Protein AF-A0AA36FCP0-F1 (afdb_monomer_lite)

Foldseek 3Di:
DDDDDDPPPDDPDPVNVVVVVCVVPDDPVRVVVVVVVVVVVVVVCVVPDDPVRVVVVVVVVVVVVVVVVVPDDPVRVVVVVVVVVVVVVVVQVPDDPVRVVVVVVVVVVVVVVVVVVVVVPPDPDDD

Sequence (127 aa):
MLPKKRPRIGRKTTPAEASKRRRANESSHETARRHSQNAACTTTARAMESEELLSSRQIGNASLTASVHANLSQSQHIIRRTRDATATAAARAADNEKQRAIRHTRNAAAARGEKKIRCCGIHIFSK

Secondary structure (DSSP, 8-state):
-PPPPPP-TTS--HHHHHHHHHHHT--HHHHHHHHHHHHHHHHHHHHT--HHHHHHHHHHHHHHHHHHHHT--HHHHHHHHHHHHHHHHHHHHH--HHHHHHHHHHHHHHHHHHHHHHHTSS-S---

Radius of gyration: 26.28 Å; chains: 1; bounding box: 76×38×79 Å

Structure (mmCIF, N/CA/C/O backbone):
data_AF-A0AA36FCP0-F1
#
_entry.id   AF-A0AA36FCP0-F1
#
loop_
_atom_site.group_PDB
_atom_site.id
_atom_site.type_symbol
_atom_site.label_atom_id
_atom_site.label_alt_id
_atom_site.label_comp_id
_atom_site.label_asym_id
_atom_site.label_entity_id
_atom_site.label_seq_id
_atom_site.pdbx_PDB_ins_code
_atom_site.Cartn_x
_atom_site.Cartn_y
_atom_site.Cartn_z
_atom_site.occupancy
_atom_site.B_iso_or_equiv
_atom_site.auth_seq_id
_atom_site.auth_comp_id
_atom_site.auth_asym_id
_atom_site.auth_atom_id
_atom_site.pdbx_PDB_model_num
ATOM 1 N N . MET A 1 1 ? -1.438 5.008 55.584 1.00 50.81 1 MET A N 1
ATOM 2 C CA . MET A 1 1 ? -1.707 5.452 54.198 1.00 50.81 1 MET A CA 1
ATOM 3 C C . MET A 1 1 ? -1.773 4.228 53.296 1.00 50.81 1 MET A C 1
ATOM 5 O O . MET A 1 1 ? -0.788 3.508 53.214 1.00 50.81 1 MET A O 1
ATOM 9 N N . LEU A 1 2 ? -2.927 3.934 52.689 1.00 53.59 2 LEU A N 1
ATOM 10 C CA . LEU A 1 2 ? -3.068 2.781 51.791 1.00 53.59 2 LEU A CA 1
ATOM 11 C C . LEU A 1 2 ? -2.460 3.107 50.412 1.00 53.59 2 LEU A C 1
ATOM 13 O O . LEU A 1 2 ? -2.724 4.191 49.883 1.00 53.59 2 LEU A O 1
ATOM 17 N N . PRO A 1 3 ? -1.663 2.206 49.811 1.00 55.53 3 PRO A N 1
ATOM 18 C CA . PRO A 1 3 ? -1.056 2.448 48.508 1.00 55.53 3 PRO A CA 1
ATOM 19 C C . PRO A 1 3 ? -2.141 2.562 47.428 1.00 55.53 3 PRO A C 1
ATOM 21 O O . PRO A 1 3 ? -2.994 1.683 47.279 1.00 55.53 3 PRO A O 1
ATOM 24 N N . LYS A 1 4 ? -2.113 3.662 46.661 1.00 61.28 4 LYS A N 1
ATOM 25 C CA . LYS A 1 4 ? -3.021 3.891 45.527 1.00 61.28 4 LYS A CA 1
ATOM 26 C C . LYS A 1 4 ? -2.866 2.740 44.524 1.00 61.28 4 LYS A C 1
ATOM 28 O O . LYS A 1 4 ? -1.795 2.551 43.948 1.00 61.28 4 LYS A O 1
ATOM 33 N N . LYS A 1 5 ? -3.939 1.963 44.318 1.00 61.28 5 LYS A N 1
ATOM 34 C CA . LYS A 1 5 ? -3.996 0.895 43.306 1.00 61.28 5 LYS A CA 1
ATOM 35 C C . LYS A 1 5 ? -3.638 1.484 41.939 1.00 61.28 5 LYS A C 1
ATOM 37 O O . LYS A 1 5 ? -4.324 2.382 41.457 1.00 61.28 5 LYS A O 1
ATOM 42 N N . ARG A 1 6 ? -2.572 0.974 41.314 1.00 64.56 6 ARG A N 1
ATOM 43 C CA . ARG A 1 6 ? -2.188 1.351 39.945 1.00 64.56 6 ARG A CA 1
ATOM 44 C C . ARG A 1 6 ? -3.334 1.004 38.977 1.00 64.56 6 ARG A C 1
ATOM 46 O O . ARG A 1 6 ? -3.903 -0.087 39.109 1.00 64.56 6 ARG A O 1
ATOM 53 N N . PRO A 1 7 ? -3.683 1.877 38.013 1.00 59.66 7 PRO A N 1
ATOM 54 C CA . PRO A 1 7 ? -4.693 1.559 37.010 1.00 59.66 7 PRO A CA 1
ATOM 55 C C . PRO A 1 7 ? -4.281 0.295 36.246 1.00 59.66 7 PRO A C 1
ATOM 57 O O . PRO A 1 7 ? -3.154 0.184 35.768 1.00 59.66 7 PRO A O 1
ATOM 60 N N . ARG A 1 8 ? -5.182 -0.687 36.147 1.00 58.41 8 ARG A N 1
ATOM 61 C CA . ARG A 1 8 ? -4.947 -1.916 35.374 1.00 58.41 8 ARG A CA 1
ATOM 62 C C . ARG A 1 8 ? -5.041 -1.595 33.878 1.00 58.41 8 ARG A C 1
ATOM 64 O O . ARG A 1 8 ? -6.135 -1.599 33.325 1.00 58.41 8 ARG A O 1
ATOM 71 N N . ILE A 1 9 ? -3.894 -1.375 33.235 1.00 59.81 9 ILE A N 1
ATOM 72 C CA . ILE A 1 9 ? -3.739 -0.996 31.811 1.00 59.81 9 ILE A CA 1
ATOM 73 C C . ILE A 1 9 ? -4.212 -2.095 30.820 1.00 59.81 9 ILE A C 1
ATOM 75 O O . ILE A 1 9 ? -4.313 -1.851 29.627 1.00 59.81 9 ILE A O 1
ATOM 79 N N . GLY A 1 10 ? -4.595 -3.289 31.291 1.00 57.16 10 GLY A N 1
ATOM 80 C CA . GLY A 1 10 ? -5.003 -4.420 30.437 1.00 57.16 10 GLY A CA 1
ATOM 81 C C . GLY A 1 10 ? -6.449 -4.910 30.580 1.00 57.16 10 GLY A C 1
ATOM 82 O O . GLY A 1 10 ? -6.776 -5.973 30.055 1.00 57.16 10 GLY A O 1
ATOM 83 N N . ARG A 1 11 ? -7.335 -4.223 31.317 1.00 58.25 11 ARG A N 1
ATOM 84 C CA . ARG A 1 11 ? -8.736 -4.676 31.428 1.00 58.25 11 ARG A CA 1
ATOM 85 C C . ARG A 1 11 ? -9.513 -4.271 30.179 1.00 58.25 11 ARG A C 1
ATOM 87 O O . ARG A 1 11 ? -9.535 -3.094 29.846 1.00 58.25 11 ARG A O 1
ATOM 94 N N . LYS A 1 12 ? -10.217 -5.225 29.558 1.00 62.00 12 LYS A N 1
ATOM 95 C CA . LYS A 1 12 ? -11.373 -4.960 28.686 1.00 62.00 12 LYS A CA 1
ATOM 96 C C . LYS A 1 12 ? -12.293 -3.992 29.423 1.00 62.00 12 LYS A C 1
ATOM 98 O O . LYS A 1 12 ? -12.986 -4.381 30.363 1.00 62.00 12 LYS A O 1
ATOM 103 N N . THR A 1 13 ? -12.197 -2.713 29.095 1.00 70.62 13 THR A N 1
ATOM 104 C CA . THR A 1 13 ? -13.016 -1.695 29.735 1.00 70.62 13 THR A CA 1
ATOM 105 C C . THR A 1 13 ? -14.413 -1.799 29.135 1.00 70.62 13 THR A C 1
ATOM 107 O O . THR A 1 13 ? -14.570 -2.114 27.951 1.00 70.62 13 THR A O 1
ATOM 110 N N . THR A 1 14 ? -15.446 -1.565 29.943 1.00 75.38 14 THR A N 1
ATOM 111 C CA . THR A 1 14 ? -16.834 -1.561 29.460 1.00 75.38 14 THR A CA 1
ATOM 112 C C . THR A 1 14 ? -17.032 -0.666 28.221 1.00 75.38 14 THR A C 1
ATOM 114 O O . THR A 1 14 ? -17.751 -1.098 27.319 1.00 75.38 14 THR A O 1
ATOM 117 N N . PRO A 1 15 ? -16.328 0.480 28.050 1.00 83.25 15 PRO A N 1
ATOM 118 C CA . PRO A 1 15 ? -16.392 1.263 26.816 1.00 83.25 15 PRO A CA 1
ATOM 119 C C . PRO A 1 15 ? -15.710 0.600 25.611 1.00 83.25 15 PRO A C 1
ATOM 121 O O . PRO A 1 15 ? -16.205 0.723 24.492 1.00 83.25 15 PRO A O 1
ATOM 124 N N . ALA A 1 16 ? -14.591 -0.111 25.800 1.00 84.25 16 ALA A N 1
ATOM 125 C CA . ALA A 1 16 ? -13.904 -0.795 24.703 1.00 84.25 16 ALA A CA 1
ATOM 126 C C . ALA A 1 16 ? -14.758 -1.941 24.133 1.00 84.25 16 ALA A C 1
ATOM 128 O O . ALA A 1 16 ? -14.887 -2.072 22.915 1.00 84.25 16 ALA A O 1
ATOM 129 N N . GLU A 1 17 ? -15.402 -2.722 25.004 1.00 87.12 17 GLU A N 1
ATOM 130 C CA . GLU A 1 17 ? -16.322 -3.790 24.591 1.00 87.12 17 GLU A CA 1
ATOM 131 C C . GLU A 1 17 ? -17.610 -3.232 23.965 1.00 87.12 17 GLU A C 1
ATOM 133 O O . GLU A 1 17 ? -18.059 -3.738 22.937 1.00 87.12 17 GLU A O 1
ATOM 138 N N . ALA A 1 18 ? -18.172 -2.144 24.506 1.00 86.56 18 ALA A N 1
ATOM 139 C CA . ALA A 1 18 ? -19.316 -1.462 23.896 1.00 86.56 18 ALA A CA 1
ATOM 140 C C . ALA A 1 18 ? -18.981 -0.917 22.495 1.00 86.56 18 ALA A C 1
ATOM 142 O O . ALA A 1 18 ? -19.749 -1.104 21.553 1.00 86.56 18 ALA A O 1
ATOM 143 N N . SER A 1 19 ? -17.802 -0.310 22.327 1.00 88.62 19 SER A N 1
ATOM 144 C CA . SER A 1 19 ? -17.304 0.162 21.030 1.00 88.62 19 SER A CA 1
ATOM 145 C C . SER A 1 19 ? -17.122 -0.990 20.039 1.00 88.62 19 SER A C 1
ATOM 147 O O . SER A 1 19 ? -17.535 -0.878 18.885 1.00 88.62 19 SER A O 1
ATOM 149 N N . LYS A 1 20 ? -16.575 -2.128 20.487 1.00 90.56 20 LYS A N 1
ATOM 150 C CA . LYS A 1 20 ? -16.438 -3.334 19.661 1.00 90.56 20 LYS A CA 1
ATOM 151 C C . LYS A 1 20 ? -17.798 -3.857 19.191 1.00 90.56 20 LYS A C 1
ATOM 153 O O . LYS A 1 20 ? -17.957 -4.113 18.002 1.00 90.56 20 LYS A O 1
ATOM 158 N N . ARG A 1 21 ? -18.780 -3.966 20.094 1.00 91.12 21 ARG A N 1
ATOM 159 C CA . ARG A 1 21 ? -20.154 -4.385 19.756 1.00 91.12 21 ARG A CA 1
ATOM 160 C C . ARG A 1 21 ? -20.821 -3.416 18.780 1.00 91.12 21 ARG A C 1
ATOM 162 O O . ARG A 1 21 ? -21.408 -3.857 17.802 1.00 91.12 21 ARG A O 1
ATOM 169 N N . ARG A 1 22 ? -20.669 -2.104 18.995 1.00 92.25 22 ARG A N 1
ATOM 170 C CA . ARG A 1 22 ? -21.191 -1.079 18.080 1.00 92.25 22 ARG A CA 1
ATOM 171 C C . ARG A 1 22 ? -20.591 -1.211 16.680 1.00 92.25 22 ARG A C 1
ATOM 173 O O . ARG A 1 22 ? -21.332 -1.166 15.713 1.00 92.25 22 ARG A O 1
ATOM 180 N N . ARG A 1 23 ? -19.270 -1.405 16.575 1.00 91.81 23 ARG A N 1
ATOM 181 C CA . ARG A 1 23 ? -18.587 -1.601 15.283 1.00 91.81 23 ARG A CA 1
ATOM 182 C C . ARG A 1 23 ? -19.013 -2.890 14.581 1.00 91.81 23 ARG A C 1
ATOM 184 O O . ARG A 1 23 ? -19.077 -2.903 13.362 1.00 91.81 23 ARG A O 1
ATOM 191 N N . ALA A 1 24 ? -19.286 -3.956 15.332 1.00 92.88 24 ALA A N 1
ATOM 192 C CA . ALA A 1 24 ? -19.743 -5.224 14.763 1.00 92.88 24 ALA A CA 1
ATOM 193 C C . ALA A 1 24 ? -21.147 -5.124 14.141 1.00 92.88 24 ALA A C 1
ATOM 195 O O . ALA A 1 24 ? -21.429 -5.828 13.180 1.00 92.88 24 ALA A O 1
ATOM 196 N N . ASN A 1 25 ? -21.990 -4.229 14.663 1.00 95.44 25 ASN A N 1
ATOM 197 C CA . ASN A 1 25 ? -23.365 -4.013 14.203 1.00 95.44 25 ASN A CA 1
ATOM 198 C C . ASN A 1 25 ? -23.515 -2.735 13.355 1.00 95.44 25 ASN A C 1
ATOM 200 O O . ASN A 1 25 ? -24.618 -2.216 13.198 1.00 95.44 25 ASN A O 1
ATOM 204 N N . GLU A 1 26 ? -22.406 -2.176 12.871 1.00 94.50 26 GLU A N 1
ATOM 205 C CA . GLU A 1 26 ? -22.399 -0.934 12.102 1.00 94.50 26 GLU A CA 1
ATOM 206 C C . GLU A 1 26 ? -22.931 -1.192 10.684 1.00 94.50 26 GLU A C 1
ATOM 208 O O . GLU A 1 26 ? -22.589 -2.193 10.053 1.00 94.50 26 GLU A O 1
ATOM 213 N N . SER A 1 27 ? -23.784 -0.302 10.171 1.00 97.19 27 SER A N 1
ATOM 214 C CA . SER A 1 27 ? -24.245 -0.402 8.784 1.00 97.19 27 SER A CA 1
ATOM 215 C C . SER A 1 27 ? -23.114 -0.057 7.815 1.00 97.19 27 SER A C 1
ATOM 217 O O . SER A 1 27 ? -22.190 0.682 8.158 1.00 97.19 27 SER A O 1
ATOM 219 N N . SER A 1 28 ? -23.206 -0.526 6.569 1.00 96.94 28 SER A N 1
ATOM 220 C CA . SER A 1 28 ? -22.215 -0.212 5.529 1.00 96.94 28 SER A CA 1
ATOM 221 C C . SER A 1 28 ? -22.034 1.298 5.325 1.00 96.94 28 SER A C 1
ATOM 223 O O . SER A 1 28 ? -20.904 1.773 5.217 1.00 96.94 28 SER A O 1
ATOM 225 N N . HIS A 1 29 ? -23.132 2.061 5.341 1.00 97.25 29 HIS A N 1
ATOM 226 C CA . HIS A 1 29 ? -23.111 3.521 5.250 1.00 97.25 29 HIS A CA 1
ATOM 227 C C . HIS A 1 29 ? -22.374 4.164 6.434 1.00 97.25 29 HIS A C 1
ATOM 229 O O . HIS A 1 29 ? -21.534 5.042 6.243 1.00 97.25 29 HIS A O 1
ATOM 235 N N . GLU A 1 30 ? -22.642 3.714 7.659 1.00 97.00 30 GLU A N 1
ATOM 236 C CA . GLU A 1 30 ? -21.995 4.255 8.856 1.00 97.00 30 GLU A CA 1
ATOM 237 C C . GLU A 1 30 ? -20.505 3.885 8.913 1.00 97.00 30 GLU A C 1
ATOM 239 O O . GLU A 1 30 ? -19.657 4.729 9.213 1.00 97.00 30 GLU A O 1
ATOM 244 N N . THR A 1 31 ? -20.158 2.659 8.515 1.00 96.44 31 THR A N 1
ATOM 245 C CA . THR A 1 31 ? -18.770 2.230 8.337 1.00 96.44 31 THR A CA 1
ATOM 246 C C . THR A 1 31 ? -18.054 3.104 7.310 1.00 96.44 31 THR A C 1
ATOM 248 O O . THR A 1 31 ? -16.964 3.606 7.599 1.00 96.44 31 THR A O 1
ATOM 251 N N . ALA A 1 32 ? -18.664 3.354 6.147 1.00 97.69 32 ALA A N 1
ATOM 252 C CA . ALA A 1 32 ? -18.103 4.231 5.122 1.00 97.69 32 ALA A CA 1
ATOM 253 C C . ALA A 1 32 ? -17.897 5.657 5.651 1.00 97.69 32 ALA A C 1
ATOM 255 O O . ALA A 1 32 ? -16.793 6.193 5.555 1.00 97.69 32 ALA A O 1
ATOM 256 N N . ARG A 1 33 ? -18.912 6.239 6.303 1.00 97.69 33 ARG A N 1
ATOM 257 C CA . ARG A 1 33 ? -18.839 7.571 6.920 1.00 97.69 33 ARG A CA 1
ATOM 258 C C . ARG A 1 33 ? -17.684 7.669 7.918 1.00 97.69 33 ARG A C 1
ATOM 260 O O . ARG A 1 33 ? -16.882 8.601 7.847 1.00 97.69 33 ARG A O 1
ATOM 267 N N . ARG A 1 34 ? -17.555 6.690 8.818 1.00 96.56 34 ARG A N 1
ATOM 268 C CA . ARG A 1 34 ? -16.466 6.619 9.802 1.00 96.56 34 ARG A CA 1
ATOM 269 C C . ARG A 1 34 ? -15.097 6.492 9.132 1.00 96.56 34 ARG A C 1
ATOM 271 O O . ARG A 1 34 ? -14.149 7.141 9.567 1.00 96.56 34 ARG A O 1
ATOM 278 N N . HIS A 1 35 ? -14.967 5.672 8.089 1.00 97.25 35 HIS A N 1
ATOM 279 C CA . HIS A 1 35 ? -13.712 5.548 7.344 1.00 97.25 35 HIS A CA 1
ATOM 280 C C . HIS A 1 35 ? -13.330 6.846 6.634 1.00 97.25 35 HIS A C 1
ATOM 282 O O . HIS A 1 35 ? -12.167 7.237 6.718 1.00 97.25 35 HIS A O 1
ATOM 288 N N . SER A 1 36 ? -14.288 7.553 6.034 1.00 97.56 36 SER A N 1
ATOM 289 C CA . SER A 1 36 ? -14.054 8.864 5.423 1.00 97.56 36 SER A CA 1
ATOM 290 C C . SER A 1 36 ? -13.583 9.897 6.446 1.00 97.56 36 SER A C 1
ATOM 292 O O . SER A 1 36 ? -12.621 10.619 6.196 1.00 97.56 36 SER A O 1
ATOM 294 N N . GLN A 1 37 ? -14.195 9.930 7.633 1.00 97.88 37 GLN A N 1
ATOM 295 C CA . GLN A 1 37 ? -13.763 10.821 8.716 1.00 97.88 37 GLN A CA 1
ATOM 296 C C . GLN A 1 37 ? -12.359 10.480 9.217 1.00 97.88 37 GLN A C 1
ATOM 298 O O . GLN A 1 37 ? -11.527 11.370 9.373 1.00 97.88 37 GLN A O 1
ATOM 303 N N . ASN A 1 38 ? -12.063 9.194 9.412 1.00 97.69 38 ASN A N 1
ATOM 304 C CA . ASN A 1 38 ? -10.724 8.758 9.795 1.00 97.69 38 ASN A CA 1
ATOM 305 C C . ASN A 1 38 ? -9.689 9.140 8.732 1.00 97.69 38 ASN A C 1
ATOM 307 O O . ASN A 1 38 ? -8.623 9.635 9.085 1.00 97.69 38 ASN A O 1
ATOM 311 N N . ALA A 1 39 ? -10.005 8.951 7.447 1.00 97.38 39 ALA A N 1
ATOM 312 C CA . ALA A 1 39 ? -9.132 9.346 6.350 1.00 97.38 39 ALA A CA 1
ATOM 313 C C . ALA A 1 39 ? -8.865 10.858 6.379 1.00 97.38 39 ALA A C 1
ATOM 315 O O . ALA A 1 39 ? -7.704 11.262 6.354 1.00 97.38 39 ALA A O 1
ATOM 316 N N . ALA A 1 40 ? -9.903 11.684 6.538 1.00 97.44 40 ALA A N 1
ATOM 317 C CA . ALA A 1 40 ? -9.760 13.134 6.659 1.00 97.44 40 ALA A CA 1
ATOM 318 C C . ALA A 1 40 ? -8.858 13.529 7.841 1.00 97.44 40 ALA A C 1
ATOM 320 O O . ALA A 1 40 ? -7.899 14.272 7.645 1.00 97.44 40 ALA A O 1
ATOM 321 N N . CYS A 1 41 ? -9.090 12.964 9.031 1.00 97.00 41 CYS A N 1
ATOM 322 C CA . CYS A 1 41 ? -8.248 13.201 10.207 1.00 97.00 41 CYS A CA 1
ATOM 323 C C . CYS A 1 41 ? -6.794 12.764 9.988 1.00 97.00 41 CYS A C 1
ATOM 325 O O . CYS A 1 41 ? -5.867 13.426 10.446 1.00 97.00 41 CYS A O 1
ATOM 327 N N . THR A 1 42 ? -6.561 11.648 9.289 1.00 96.56 42 THR A N 1
ATOM 328 C CA . THR A 1 42 ? -5.189 11.234 8.971 1.00 96.56 42 THR A CA 1
ATOM 329 C C . THR A 1 42 ? -4.529 12.177 7.976 1.00 96.56 42 THR A C 1
ATOM 331 O O . THR A 1 42 ? -3.352 12.477 8.131 1.00 96.56 42 THR A O 1
ATOM 334 N N . THR A 1 43 ? -5.262 12.678 6.982 1.00 96.62 43 THR A N 1
ATOM 335 C CA . THR A 1 43 ? -4.732 13.632 6.004 1.00 96.62 43 THR A CA 1
ATOM 336 C C . THR A 1 43 ? -4.354 14.948 6.672 1.00 96.62 43 THR A C 1
ATOM 338 O O . THR A 1 43 ? -3.260 15.448 6.427 1.00 96.62 43 THR A O 1
ATOM 341 N N . THR A 1 44 ? -5.198 15.478 7.562 1.00 96.94 44 THR A N 1
ATOM 342 C CA . THR A 1 44 ? -4.882 16.706 8.306 1.00 96.94 44 THR A CA 1
ATOM 343 C C . THR A 1 44 ? -3.690 16.507 9.238 1.00 96.94 44 THR A C 1
ATOM 345 O O . THR A 1 44 ? -2.769 17.317 9.218 1.00 96.94 44 THR A O 1
ATOM 348 N N . ALA A 1 45 ? -3.638 15.394 9.976 1.00 95.88 45 ALA A N 1
ATOM 349 C CA . ALA A 1 45 ? -2.497 15.076 10.834 1.00 95.88 45 ALA A CA 1
ATOM 350 C C . ALA A 1 45 ? -1.182 14.962 10.043 1.00 95.88 45 ALA A C 1
ATOM 352 O O . ALA A 1 45 ? -0.150 15.436 10.503 1.00 95.88 45 ALA A O 1
ATOM 353 N N . ARG A 1 46 ? -1.218 14.372 8.840 1.00 94.88 46 ARG A N 1
ATOM 354 C CA . ARG A 1 46 ? -0.049 14.277 7.949 1.00 94.88 46 ARG A CA 1
ATOM 355 C C . ARG A 1 46 ? 0.379 15.625 7.382 1.00 94.88 46 ARG A C 1
ATOM 357 O O . ARG A 1 46 ? 1.569 15.851 7.231 1.00 94.88 46 ARG A O 1
ATOM 364 N N . ALA A 1 47 ? -0.570 16.501 7.060 1.00 95.50 47 ALA A N 1
ATOM 365 C CA . ALA A 1 47 ? -0.266 17.836 6.549 1.00 95.50 47 ALA A CA 1
ATOM 366 C C . ALA A 1 47 ? 0.406 18.734 7.603 1.00 95.50 47 ALA A C 1
ATOM 368 O O . ALA A 1 47 ? 1.119 19.664 7.245 1.00 95.50 47 ALA A O 1
ATOM 369 N N . MET A 1 48 ? 0.178 18.450 8.888 1.00 96.00 48 MET A N 1
ATOM 370 C CA . MET A 1 48 ? 0.751 19.182 10.023 1.00 96.00 48 MET A CA 1
ATOM 371 C C . MET A 1 48 ? 1.960 18.471 10.654 1.00 96.00 48 MET A C 1
ATOM 373 O O . MET A 1 48 ? 2.419 18.862 11.726 1.00 96.00 48 MET A O 1
ATOM 377 N N . GLU A 1 49 ? 2.442 17.392 10.040 1.00 95.44 49 GLU A N 1
ATOM 378 C CA . GLU A 1 49 ? 3.545 16.586 10.557 1.00 95.44 49 GLU A CA 1
ATOM 379 C C . GLU A 1 49 ? 4.868 17.359 10.451 1.00 95.44 49 GLU A C 1
ATOM 381 O O . GLU A 1 49 ? 5.154 17.97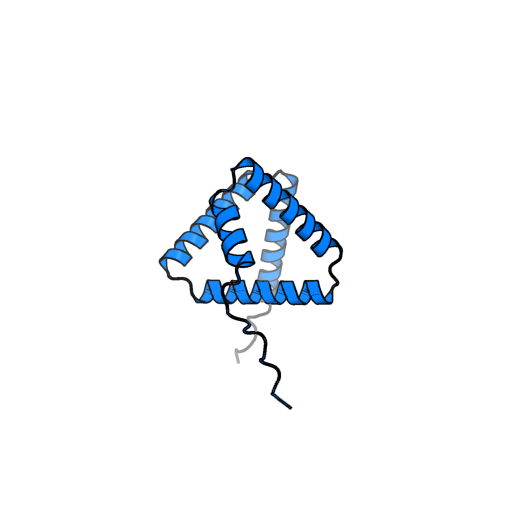1 9.424 1.00 95.44 49 GLU A O 1
ATOM 386 N N . SER A 1 50 ? 5.686 17.332 11.506 1.00 97.38 50 SER A N 1
ATOM 387 C CA . SER A 1 50 ? 7.042 17.884 11.443 1.00 97.38 50 SER A CA 1
ATOM 388 C C . SER A 1 50 ? 7.972 16.963 10.649 1.00 97.38 50 SER A C 1
ATOM 390 O O . SER A 1 50 ? 7.745 15.755 10.563 1.00 97.38 50 SER A O 1
ATOM 392 N N . GLU A 1 51 ? 9.073 17.506 10.130 1.00 96.94 51 GLU A N 1
ATOM 393 C CA . GLU A 1 51 ? 10.076 16.725 9.387 1.00 96.94 51 GLU A CA 1
ATOM 394 C C . GLU A 1 51 ? 10.681 15.575 10.215 1.00 96.94 51 GLU A C 1
ATOM 396 O O . GLU A 1 51 ? 10.947 14.488 9.695 1.00 96.94 51 GLU A O 1
ATOM 401 N N . GLU A 1 52 ? 10.846 15.766 11.527 1.00 96.50 52 GLU A N 1
ATOM 402 C CA . GLU A 1 52 ? 11.331 14.724 12.443 1.00 96.50 52 GLU A CA 1
ATOM 403 C C . GLU A 1 52 ? 10.338 13.561 12.570 1.00 96.50 52 GLU A C 1
ATOM 405 O O . GLU A 1 52 ? 10.725 12.386 12.535 1.00 96.50 52 GLU A O 1
ATOM 410 N N . LEU A 1 53 ? 9.043 13.874 12.684 1.00 96.62 53 LEU A N 1
ATOM 411 C CA . LEU A 1 53 ? 7.982 12.871 12.749 1.00 96.62 53 LEU A CA 1
ATOM 412 C C . LEU A 1 53 ? 7.818 12.159 11.406 1.00 96.62 53 LEU A C 1
ATOM 414 O O . LEU A 1 53 ? 7.714 10.930 11.375 1.00 96.62 53 LEU A O 1
ATOM 418 N N . LEU A 1 54 ? 7.889 12.907 10.302 1.00 96.62 54 LEU A N 1
ATOM 419 C CA . LEU A 1 54 ? 7.879 12.361 8.951 1.00 96.62 54 LEU A CA 1
ATOM 420 C C . LEU A 1 54 ? 9.020 11.354 8.766 1.00 96.62 54 LEU A C 1
ATOM 422 O O . LEU A 1 54 ? 8.775 10.224 8.335 1.00 96.62 54 LEU A O 1
ATOM 426 N N . SER A 1 55 ? 10.242 11.737 9.142 1.00 97.06 55 SER A N 1
ATOM 427 C CA . SER A 1 55 ? 11.437 10.889 9.054 1.00 97.06 55 SER A CA 1
ATOM 428 C C . SER A 1 55 ? 11.302 9.640 9.923 1.00 97.06 55 SER A C 1
ATOM 430 O O . SER A 1 55 ? 11.492 8.520 9.446 1.00 97.06 55 SER A O 1
ATOM 432 N N . SER A 1 56 ? 10.877 9.805 11.177 1.00 96.88 56 SER A N 1
ATOM 433 C CA . SER A 1 56 ? 10.649 8.690 12.103 1.00 96.88 56 SER A CA 1
ATOM 434 C C . SER A 1 56 ? 9.621 7.698 11.555 1.00 96.88 56 SER A C 1
ATOM 436 O O . SER A 1 56 ? 9.831 6.482 11.587 1.00 96.88 56 SER A O 1
ATOM 438 N N . ARG A 1 57 ? 8.523 8.198 10.974 1.00 96.75 57 ARG A N 1
ATOM 439 C CA . ARG A 1 57 ? 7.503 7.359 10.342 1.00 96.75 57 ARG A CA 1
ATOM 440 C C . ARG A 1 57 ? 8.035 6.642 9.103 1.00 96.75 57 ARG A C 1
ATOM 442 O O . ARG A 1 57 ? 7.721 5.469 8.908 1.00 96.75 57 ARG A O 1
ATOM 449 N N . GLN A 1 58 ? 8.812 7.317 8.257 1.00 97.38 58 GLN A N 1
ATOM 450 C CA . GLN A 1 58 ? 9.419 6.699 7.074 1.00 97.38 58 GLN A CA 1
ATOM 451 C C . GLN A 1 58 ? 10.359 5.553 7.468 1.00 97.38 58 GLN A C 1
ATOM 453 O O . GLN A 1 58 ? 10.249 4.462 6.907 1.00 97.38 58 GLN A O 1
ATOM 458 N N . ILE A 1 59 ? 11.203 5.761 8.483 1.00 97.38 59 ILE A N 1
ATOM 459 C CA . ILE A 1 59 ? 12.095 4.730 9.032 1.00 97.38 59 ILE A CA 1
ATOM 460 C C . ILE A 1 59 ? 11.287 3.555 9.594 1.00 97.38 59 ILE A C 1
ATOM 462 O O . ILE A 1 59 ? 11.591 2.396 9.296 1.00 97.38 59 ILE A O 1
ATOM 466 N N . GLY A 1 60 ? 10.229 3.830 10.362 1.00 97.50 60 GLY A N 1
ATOM 467 C CA . GLY A 1 60 ? 9.341 2.793 10.890 1.00 97.50 60 GLY A CA 1
ATOM 468 C C . GLY A 1 60 ? 8.687 1.962 9.781 1.00 97.50 60 GLY A C 1
ATOM 469 O O . GLY A 1 60 ? 8.712 0.732 9.830 1.00 97.50 60 GLY A O 1
ATOM 470 N N . ASN A 1 61 ? 8.176 2.614 8.735 1.00 97.31 61 ASN A N 1
ATOM 471 C CA . ASN A 1 61 ? 7.564 1.941 7.587 1.00 97.31 61 ASN A CA 1
ATOM 472 C C . ASN A 1 61 ? 8.573 1.093 6.800 1.00 97.31 61 ASN A C 1
ATOM 474 O O . ASN A 1 61 ? 8.259 -0.038 6.419 1.00 97.31 61 ASN A O 1
ATOM 478 N N . ALA A 1 62 ? 9.781 1.613 6.567 1.00 96.69 62 ALA A N 1
ATOM 479 C CA . ALA A 1 62 ? 10.851 0.878 5.897 1.00 96.69 62 ALA A CA 1
ATOM 480 C C . ALA A 1 62 ? 11.262 -0.361 6.706 1.00 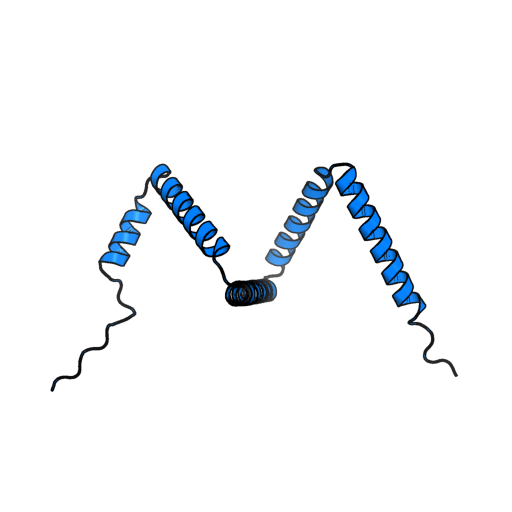96.69 62 ALA A C 1
ATOM 482 O O . ALA A 1 62 ? 11.351 -1.457 6.153 1.00 96.69 62 ALA A O 1
ATOM 483 N N . SER A 1 63 ? 11.418 -0.206 8.022 1.00 97.00 63 SER A N 1
ATOM 484 C CA . SER A 1 63 ? 11.782 -1.298 8.933 1.00 97.00 63 SER A CA 1
ATOM 485 C C . SER A 1 63 ? 10.704 -2.381 8.980 1.00 97.00 63 SER A C 1
ATOM 487 O O . SER A 1 63 ? 11.009 -3.570 8.878 1.00 97.00 63 SER A O 1
ATOM 489 N N . LEU A 1 64 ? 9.429 -1.984 9.064 1.00 97.00 64 LEU A N 1
ATOM 490 C CA . LEU A 1 64 ? 8.303 -2.914 9.013 1.00 97.00 64 LEU A CA 1
ATOM 491 C C . LEU A 1 64 ? 8.266 -3.664 7.677 1.00 97.00 64 LEU A C 1
ATOM 493 O O . LEU A 1 64 ? 8.104 -4.880 7.663 1.00 97.00 64 LEU A O 1
ATOM 497 N N . THR A 1 65 ? 8.465 -2.960 6.562 1.00 96.19 65 THR A N 1
ATOM 498 C CA . THR A 1 65 ? 8.486 -3.568 5.223 1.00 96.19 65 THR A CA 1
ATOM 499 C C . THR A 1 65 ? 9.621 -4.581 5.091 1.00 96.19 65 THR A C 1
ATOM 501 O O . THR A 1 65 ? 9.396 -5.694 4.616 1.00 96.19 65 THR A O 1
ATOM 504 N N . ALA A 1 66 ? 10.825 -4.235 5.556 1.00 95.12 66 ALA A N 1
ATOM 505 C CA . ALA A 1 66 ? 11.973 -5.136 5.557 1.00 95.12 66 ALA A CA 1
ATOM 506 C C . ALA A 1 66 ? 11.707 -6.390 6.403 1.00 95.12 66 ALA A C 1
ATOM 508 O O . ALA A 1 66 ? 11.941 -7.503 5.936 1.00 95.12 66 ALA A O 1
ATOM 509 N N . SER A 1 67 ? 11.145 -6.219 7.602 1.00 96.00 67 SER A N 1
ATOM 510 C CA . SER A 1 67 ? 10.773 -7.329 8.483 1.00 96.00 67 SER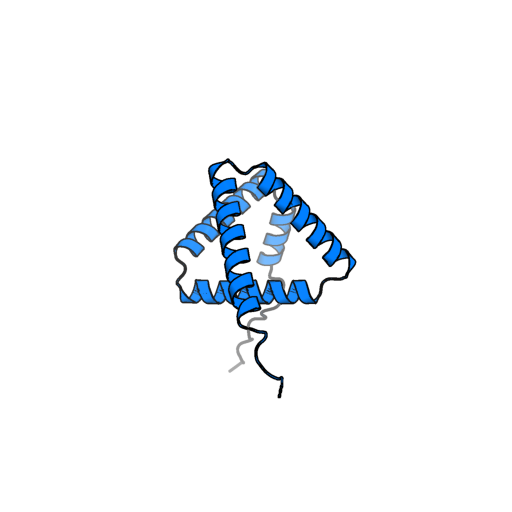 A CA 1
ATOM 511 C C . SER A 1 67 ? 9.718 -8.240 7.851 1.00 96.00 67 SER A C 1
ATOM 513 O O . SER A 1 67 ? 9.882 -9.459 7.830 1.00 96.00 67 SER A O 1
ATOM 515 N N . VAL A 1 68 ? 8.661 -7.669 7.263 1.00 95.88 68 VAL A N 1
ATOM 516 C CA . VAL A 1 68 ? 7.644 -8.451 6.547 1.00 95.88 68 VAL A CA 1
ATOM 517 C C . VAL A 1 68 ? 8.293 -9.232 5.411 1.00 95.88 68 VAL A C 1
ATOM 519 O O . VAL A 1 68 ? 8.056 -10.427 5.300 1.00 95.88 68 VAL A O 1
ATOM 522 N N . HIS A 1 69 ? 9.143 -8.594 4.603 1.00 92.94 69 HIS A N 1
ATOM 523 C CA . HIS A 1 69 ? 9.800 -9.235 3.465 1.00 92.94 69 HIS A CA 1
ATOM 524 C C . HIS A 1 69 ? 10.751 -10.364 3.861 1.00 92.94 69 HIS A C 1
ATOM 526 O O . HIS A 1 69 ? 10.767 -11.383 3.172 1.00 92.94 69 HIS A O 1
ATOM 532 N N . ALA A 1 70 ? 11.507 -10.197 4.946 1.00 93.12 70 ALA A N 1
ATOM 533 C CA . ALA A 1 70 ? 12.415 -11.219 5.460 1.00 93.12 70 ALA A CA 1
ATOM 534 C C . ALA A 1 70 ? 11.673 -12.485 5.919 1.00 93.12 70 ALA A C 1
ATOM 536 O O . ALA A 1 70 ? 12.220 -13.579 5.838 1.00 93.12 70 ALA A O 1
ATOM 537 N N . ASN A 1 71 ? 10.419 -12.339 6.355 1.00 95.25 71 ASN A N 1
ATOM 538 C CA . ASN A 1 71 ? 9.600 -13.425 6.891 1.00 95.25 71 ASN A CA 1
ATOM 539 C C . ASN A 1 71 ? 8.619 -14.031 5.873 1.00 95.25 71 ASN A C 1
ATOM 541 O O . ASN A 1 71 ? 7.744 -14.813 6.249 1.00 95.25 71 ASN A O 1
ATOM 545 N N . LEU A 1 72 ? 8.716 -13.675 4.589 1.00 94.06 72 LEU A N 1
ATOM 546 C CA . LEU A 1 72 ? 7.843 -14.267 3.578 1.00 94.06 72 LEU A CA 1
ATOM 547 C C . LEU A 1 72 ? 8.272 -15.689 3.245 1.00 94.06 72 LEU A C 1
ATOM 549 O O . LEU A 1 72 ? 9.433 -15.965 2.953 1.00 94.06 72 LEU A O 1
ATOM 553 N N . SER A 1 73 ? 7.285 -16.575 3.176 1.00 96.62 73 SER A N 1
ATOM 554 C CA . SER A 1 73 ? 7.469 -17.884 2.554 1.00 96.62 73 SER A CA 1
ATOM 555 C C . SER A 1 73 ? 7.756 -17.750 1.054 1.00 96.62 73 SER A C 1
ATOM 557 O O . SER A 1 73 ? 7.388 -16.764 0.406 1.00 96.62 73 SER A O 1
ATOM 559 N N . GLN A 1 74 ? 8.355 -18.789 0.467 1.00 96.31 74 GLN A N 1
ATOM 560 C CA . GLN A 1 74 ? 8.670 -18.814 -0.962 1.00 96.31 74 GLN A CA 1
ATOM 561 C C . GLN A 1 74 ? 7.428 -18.609 -1.847 1.00 96.31 74 GLN A C 1
ATOM 563 O O . GLN A 1 74 ? 7.483 -17.870 -2.830 1.00 96.31 74 GLN A O 1
ATOM 568 N N . SER A 1 75 ? 6.289 -19.209 -1.490 1.00 96.50 75 SER A N 1
ATOM 569 C CA . SER A 1 75 ? 5.033 -19.046 -2.232 1.00 96.50 75 SER A CA 1
ATOM 570 C C . SER A 1 75 ? 4.516 -17.606 -2.170 1.00 96.50 75 SER A C 1
ATOM 572 O O . SER A 1 75 ? 4.151 -17.038 -3.199 1.00 96.50 75 SER A O 1
ATOM 574 N N . GLN A 1 76 ? 4.552 -16.968 -0.997 1.00 97.00 76 GLN A N 1
ATOM 575 C CA . GLN A 1 76 ? 4.175 -15.558 -0.849 1.00 97.00 76 GLN A CA 1
ATOM 576 C C . GLN A 1 76 ? 5.117 -14.633 -1.623 1.00 97.00 76 GLN A C 1
ATOM 578 O O . GLN A 1 76 ? 4.671 -13.658 -2.230 1.00 97.00 76 GLN A O 1
ATOM 583 N N . HIS A 1 77 ? 6.410 -14.950 -1.641 1.00 94.75 77 HIS A N 1
ATOM 584 C CA . HIS A 1 77 ? 7.398 -14.203 -2.401 1.00 94.75 77 HIS A CA 1
ATOM 585 C C . HIS A 1 77 ? 7.142 -14.283 -3.916 1.00 94.75 77 HIS A C 1
ATOM 587 O O . HIS A 1 77 ? 7.186 -13.253 -4.595 1.00 94.75 77 HIS A O 1
ATOM 593 N N . ILE A 1 78 ? 6.804 -15.469 -4.438 1.00 96.50 78 ILE A N 1
ATOM 594 C CA . ILE A 1 78 ? 6.404 -15.656 -5.842 1.00 96.50 78 ILE A CA 1
ATOM 595 C C . ILE A 1 78 ? 5.138 -14.849 -6.147 1.00 96.50 78 ILE A C 1
ATOM 597 O O . ILE A 1 78 ? 5.150 -14.045 -7.075 1.00 96.50 78 ILE A O 1
ATOM 601 N N . ILE A 1 79 ? 4.084 -14.981 -5.333 1.00 97.12 79 ILE A N 1
ATOM 602 C CA . ILE A 1 79 ? 2.822 -14.243 -5.518 1.00 97.12 79 ILE A CA 1
ATOM 603 C C . ILE A 1 79 ? 3.069 -12.732 -5.563 1.00 97.12 79 ILE A C 1
ATOM 605 O O . ILE A 1 79 ? 2.522 -12.045 -6.428 1.00 97.12 79 ILE A O 1
ATOM 609 N N . ARG A 1 80 ? 3.900 -12.204 -4.655 1.00 95.94 80 ARG A N 1
ATOM 610 C CA . ARG A 1 80 ? 4.248 -10.779 -4.638 1.00 95.94 80 ARG A CA 1
ATOM 611 C C . ARG A 1 80 ? 4.950 -10.370 -5.931 1.00 95.94 80 ARG A C 1
ATOM 613 O O . ARG A 1 80 ? 4.490 -9.441 -6.579 1.00 95.94 80 ARG A O 1
ATOM 620 N N . ARG A 1 81 ? 5.990 -11.099 -6.355 1.00 96.06 81 ARG A N 1
ATOM 621 C CA . ARG A 1 81 ? 6.711 -10.804 -7.608 1.00 96.06 81 ARG A CA 1
ATOM 622 C C . ARG A 1 81 ? 5.801 -10.851 -8.831 1.00 96.06 81 ARG A C 1
ATOM 624 O O . ARG A 1 81 ? 5.921 -9.997 -9.704 1.00 96.06 81 ARG A O 1
ATOM 631 N N . THR A 1 82 ? 4.882 -11.811 -8.892 1.00 97.25 82 THR A N 1
ATOM 632 C CA . THR A 1 82 ? 3.897 -11.888 -9.975 1.00 97.25 82 THR A CA 1
ATOM 633 C C . THR A 1 82 ? 2.996 -10.658 -9.972 1.00 97.25 82 THR A C 1
ATOM 635 O O . THR A 1 82 ? 2.821 -10.031 -11.015 1.00 97.25 82 THR A O 1
ATOM 638 N N . ARG A 1 83 ? 2.482 -10.250 -8.805 1.00 97.25 83 ARG A N 1
ATOM 639 C CA . ARG A 1 83 ? 1.684 -9.022 -8.676 1.00 97.25 83 ARG A CA 1
ATOM 640 C C . ARG A 1 83 ? 2.478 -7.787 -9.093 1.00 97.25 83 ARG A C 1
ATOM 642 O O . ARG A 1 83 ? 1.983 -7.021 -9.913 1.00 97.25 83 ARG A O 1
ATOM 649 N N . ASP A 1 84 ? 3.717 -7.646 -8.632 1.00 97.06 84 ASP A N 1
ATOM 650 C CA . ASP A 1 84 ? 4.596 -6.528 -8.990 1.00 97.06 84 ASP A CA 1
ATOM 651 C C . ASP A 1 84 ? 4.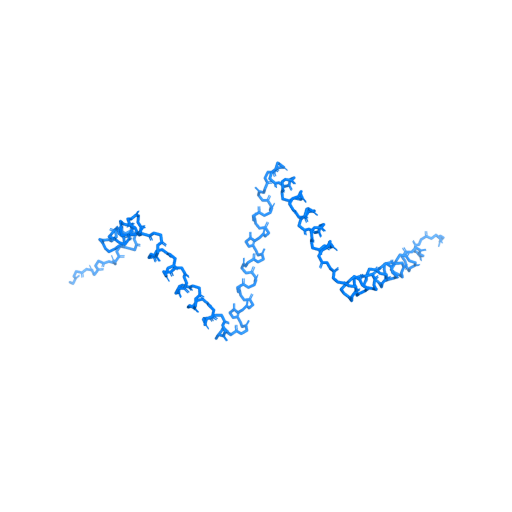841 -6.466 -10.508 1.00 97.06 84 ASP A C 1
ATOM 653 O O . ASP A 1 84 ? 4.762 -5.393 -11.113 1.00 97.06 84 ASP A O 1
ATOM 657 N N . ALA A 1 85 ? 5.073 -7.615 -11.153 1.00 97.06 85 ALA A N 1
ATOM 658 C CA . ALA A 1 85 ? 5.251 -7.706 -12.601 1.00 97.06 85 ALA A CA 1
ATOM 659 C C . ALA A 1 85 ? 3.975 -7.314 -13.362 1.00 97.06 85 ALA A C 1
ATOM 661 O O . ALA A 1 85 ? 4.044 -6.524 -14.306 1.00 97.06 85 ALA A O 1
ATOM 662 N N . THR A 1 86 ? 2.808 -7.805 -12.929 1.00 97.75 86 THR A N 1
ATOM 663 C CA . THR A 1 86 ? 1.516 -7.458 -13.548 1.00 97.75 86 THR A CA 1
ATOM 664 C C . THR A 1 86 ? 1.160 -5.983 -13.367 1.00 97.75 86 THR A C 1
ATOM 666 O O . THR A 1 86 ? 0.777 -5.328 -14.333 1.00 97.75 86 THR A O 1
ATOM 669 N N . ALA A 1 87 ? 1.360 -5.426 -12.169 1.00 96.75 87 ALA A N 1
ATOM 670 C CA . ALA A 1 87 ? 1.132 -4.014 -11.884 1.00 96.75 87 ALA A CA 1
ATOM 671 C C . ALA A 1 87 ? 2.080 -3.127 -12.696 1.00 96.75 87 ALA A C 1
ATOM 673 O O . ALA A 1 87 ? 1.657 -2.124 -13.267 1.00 96.75 87 ALA A O 1
ATOM 674 N N . THR A 1 88 ? 3.348 -3.535 -12.819 1.00 96.06 88 THR A N 1
ATOM 675 C CA . THR A 1 88 ? 4.310 -2.856 -13.689 1.00 96.06 88 THR A CA 1
ATOM 676 C C . THR A 1 88 ? 3.822 -2.877 -15.131 1.00 96.06 88 THR A C 1
ATOM 678 O O . THR A 1 88 ? 3.750 -1.820 -15.744 1.00 96.06 88 THR A O 1
ATOM 681 N N . ALA A 1 89 ? 3.452 -4.039 -15.677 1.00 96.25 89 ALA A N 1
ATOM 682 C CA . ALA A 1 89 ? 2.958 -4.152 -17.049 1.00 96.25 89 ALA A CA 1
ATOM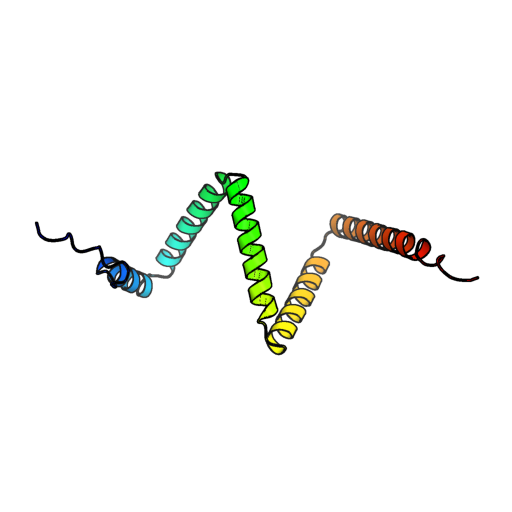 683 C C . ALA A 1 89 ? 1.726 -3.266 -17.299 1.00 96.25 89 ALA A C 1
ATOM 685 O O . ALA A 1 89 ? 1.702 -2.533 -18.287 1.00 96.25 89 ALA A O 1
ATOM 686 N N . ALA A 1 90 ? 0.761 -3.260 -16.373 1.00 97.06 90 ALA A N 1
ATOM 687 C CA . ALA A 1 90 ? -0.419 -2.402 -16.442 1.00 97.06 90 ALA A CA 1
ATOM 688 C C . ALA A 1 90 ? -0.049 -0.910 -16.437 1.00 97.06 90 ALA A C 1
ATOM 690 O O . ALA A 1 90 ? -0.525 -0.157 -17.284 1.00 97.06 90 ALA A O 1
ATOM 691 N N . ALA A 1 91 ? 0.860 -0.488 -15.552 1.00 95.50 91 ALA A N 1
ATOM 692 C CA . ALA A 1 91 ? 1.350 0.888 -15.530 1.00 95.50 91 ALA A CA 1
ATOM 693 C C . ALA A 1 91 ? 2.039 1.267 -16.851 1.00 95.50 91 ALA A C 1
ATOM 695 O O . ALA A 1 91 ? 1.783 2.336 -17.392 1.00 95.50 91 ALA A O 1
ATOM 696 N N . ARG A 1 92 ? 2.858 0.371 -17.428 1.00 94.44 92 ARG A N 1
ATOM 697 C CA . ARG A 1 92 ? 3.513 0.626 -18.725 1.00 94.44 92 ARG A CA 1
ATOM 698 C C . ARG A 1 92 ? 2.521 0.728 -19.882 1.00 94.44 92 ARG A C 1
ATOM 700 O O . ARG A 1 92 ? 2.783 1.483 -20.814 1.00 94.44 92 ARG A O 1
ATOM 707 N N . ALA A 1 93 ? 1.437 -0.044 -19.843 1.00 95.25 93 ALA A N 1
ATOM 708 C CA . ALA A 1 93 ? 0.381 0.003 -20.850 1.00 95.25 93 ALA A CA 1
ATOM 709 C C . ALA A 1 93 ? -0.434 1.305 -20.766 1.00 95.25 93 ALA A C 1
ATOM 711 O O . ALA A 1 93 ? -0.866 1.814 -21.795 1.00 95.25 93 ALA A O 1
ATOM 712 N N . ALA A 1 94 ? -0.595 1.857 -19.560 1.00 96.38 94 ALA A N 1
ATOM 713 C CA . ALA A 1 94 ? -1.302 3.113 -19.317 1.00 96.38 94 ALA A CA 1
ATOM 714 C C . ALA A 1 94 ? -0.456 4.378 -19.575 1.00 96.38 94 ALA A C 1
ATOM 716 O O . ALA A 1 94 ? -0.997 5.483 -19.552 1.00 96.38 94 ALA A O 1
ATOM 717 N N . ASP A 1 95 ? 0.854 4.244 -19.811 1.00 95.19 95 ASP A N 1
ATOM 718 C CA . ASP A 1 95 ? 1.723 5.395 -20.064 1.00 95.19 95 ASP A CA 1
ATOM 719 C C . ASP A 1 95 ? 1.334 6.141 -21.342 1.00 95.19 95 ASP A C 1
ATOM 721 O O . ASP A 1 95 ? 1.234 5.560 -22.429 1.00 95.19 95 ASP A O 1
ATOM 725 N N . ASN A 1 96 ? 1.266 7.466 -21.231 1.00 95.94 96 ASN A N 1
ATOM 726 C CA . ASN A 1 96 ? 1.257 8.339 -22.396 1.00 95.94 96 ASN A CA 1
ATOM 727 C C . ASN A 1 96 ? 2.660 8.464 -23.022 1.00 95.94 96 ASN A C 1
ATOM 729 O O . ASN A 1 96 ? 3.677 8.074 -22.440 1.00 95.94 96 ASN A O 1
ATOM 733 N N . GLU A 1 97 ? 2.727 9.052 -24.217 1.00 95.06 97 GLU A N 1
ATOM 734 C CA . GLU A 1 97 ? 3.976 9.138 -24.983 1.00 95.06 97 GLU A CA 1
ATOM 735 C C . GLU A 1 97 ? 5.084 9.904 -24.242 1.00 95.06 97 GLU A C 1
ATOM 737 O O . GLU A 1 97 ? 6.242 9.491 -24.236 1.00 95.06 97 GLU A O 1
ATOM 742 N N . LYS A 1 98 ? 4.733 10.971 -23.513 1.00 95.19 98 LYS A N 1
ATOM 743 C CA . LYS A 1 98 ? 5.700 11.744 -22.721 1.00 95.19 98 LYS A CA 1
ATOM 744 C C . LYS A 1 98 ? 6.290 10.910 -21.579 1.00 95.19 98 LYS A C 1
ATOM 746 O O . LYS A 1 98 ? 7.5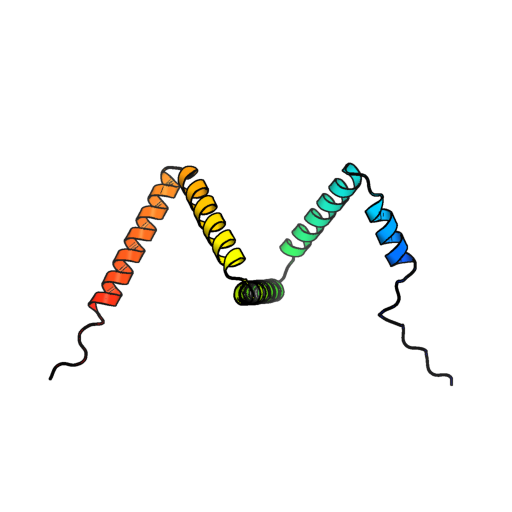01 10.934 -21.360 1.00 95.19 98 LYS A O 1
ATOM 751 N N . GLN A 1 99 ? 5.458 10.162 -20.856 1.00 95.44 99 GLN A N 1
ATOM 752 C CA . GLN A 1 99 ? 5.894 9.273 -19.773 1.00 95.44 99 GLN A CA 1
ATOM 753 C C . GLN A 1 99 ? 6.781 8.146 -20.307 1.00 95.44 99 GLN A C 1
ATOM 755 O O . GLN A 1 99 ? 7.848 7.871 -19.745 1.00 95.44 99 GLN A O 1
ATOM 760 N N . ARG A 1 100 ? 6.389 7.553 -21.440 1.00 93.25 100 ARG A N 1
ATOM 761 C CA . ARG A 1 100 ? 7.166 6.533 -22.146 1.00 93.25 100 ARG A CA 1
ATOM 762 C C . ARG A 1 100 ? 8.543 7.064 -22.545 1.00 93.25 100 ARG A C 1
ATOM 764 O O . ARG A 1 100 ? 9.547 6.440 -22.195 1.00 93.25 100 ARG A O 1
ATOM 771 N N . ALA A 1 101 ? 8.608 8.230 -23.186 1.00 92.38 101 ALA A N 1
ATOM 772 C CA . ALA A 1 101 ? 9.857 8.868 -23.594 1.00 92.38 101 ALA A CA 1
ATOM 773 C C . ALA A 1 101 ? 10.777 9.162 -22.396 1.00 92.38 101 ALA A C 1
ATOM 775 O O . ALA A 1 101 ? 11.949 8.783 -22.417 1.00 92.38 101 ALA A O 1
ATOM 776 N N . ILE A 1 102 ? 10.247 9.743 -21.310 1.00 94.00 102 ILE A N 1
ATOM 777 C CA . ILE A 1 102 ? 11.008 10.001 -20.073 1.00 94.00 102 ILE A CA 1
ATOM 778 C C . ILE A 1 102 ? 11.571 8.702 -19.481 1.00 94.00 102 ILE A C 1
ATOM 780 O O . ILE A 1 102 ? 12.706 8.664 -19.003 1.00 94.00 102 ILE A O 1
ATOM 784 N N . ARG A 1 103 ? 10.801 7.611 -19.494 1.00 93.88 103 ARG A N 1
ATOM 785 C CA . ARG A 1 103 ? 11.303 6.319 -19.019 1.00 93.88 103 ARG A CA 1
ATOM 786 C C . ARG A 1 103 ? 12.436 5.800 -19.904 1.00 93.88 103 ARG A C 1
ATOM 788 O O . ARG A 1 103 ? 13.441 5.334 -19.372 1.00 93.88 103 ARG A O 1
ATOM 795 N N . HIS A 1 104 ? 12.300 5.873 -21.228 1.00 92.38 104 HIS A N 1
ATOM 796 C CA . HIS A 1 104 ? 13.353 5.419 -22.139 1.00 92.38 104 HIS A CA 1
ATOM 797 C C . HIS A 1 104 ? 14.640 6.230 -21.983 1.00 92.38 104 HIS A C 1
ATOM 799 O O . HIS A 1 104 ? 15.717 5.635 -21.946 1.00 92.38 104 HIS A O 1
ATOM 805 N N . THR A 1 105 ? 14.552 7.552 -21.813 1.00 92.56 105 THR A N 1
ATOM 806 C CA . THR A 1 105 ? 15.736 8.393 -21.578 1.00 92.56 105 THR A CA 1
ATOM 807 C C . THR A 1 105 ? 16.416 8.056 -20.254 1.00 92.56 105 THR A C 1
ATOM 809 O O . THR A 1 105 ? 17.636 7.897 -20.230 1.00 92.56 105 THR A O 1
ATOM 812 N N . ARG A 1 106 ? 15.653 7.848 -19.171 1.00 91.00 106 ARG A N 1
ATOM 813 C CA . ARG A 1 106 ? 16.198 7.392 -17.878 1.00 91.00 106 ARG A CA 1
ATOM 814 C C . ARG A 1 106 ? 16.884 6.033 -17.987 1.00 91.00 106 ARG A C 1
ATOM 816 O O . ARG A 1 106 ? 18.006 5.886 -17.514 1.00 91.00 106 ARG A O 1
ATOM 823 N N . ASN A 1 107 ? 16.255 5.065 -18.651 1.00 90.25 107 ASN A N 1
ATOM 824 C CA . ASN A 1 107 ? 16.836 3.735 -18.841 1.00 90.25 107 ASN A CA 1
ATOM 825 C C . ASN A 1 107 ? 18.118 3.794 -19.687 1.00 90.25 107 ASN A C 1
ATOM 827 O O . ASN A 1 107 ? 19.101 3.132 -19.363 1.00 90.25 107 ASN A O 1
ATOM 831 N N . ALA A 1 108 ? 18.136 4.613 -20.743 1.00 86.25 108 ALA A N 1
ATOM 832 C CA . ALA A 1 108 ? 19.321 4.818 -21.568 1.00 86.25 108 ALA A CA 1
ATOM 833 C C . ALA A 1 108 ? 20.456 5.501 -20.786 1.00 86.25 108 ALA A C 1
ATOM 835 O O . ALA A 1 108 ? 21.613 5.101 -20.916 1.00 86.25 108 ALA A O 1
ATOM 836 N N . ALA A 1 109 ? 20.140 6.496 -19.952 1.00 86.31 109 ALA A N 1
ATOM 837 C CA . ALA A 1 109 ? 21.108 7.152 -19.077 1.00 86.31 109 ALA A CA 1
ATOM 838 C C . ALA A 1 109 ? 21.687 6.178 -18.036 1.00 86.31 109 ALA A C 1
ATOM 840 O O . ALA A 1 109 ? 22.905 6.114 -17.884 1.00 86.31 109 ALA A O 1
ATOM 841 N N . ALA A 1 110 ? 20.842 5.365 -17.394 1.00 84.19 110 ALA A N 1
ATOM 842 C CA . ALA A 1 110 ? 21.273 4.336 -16.449 1.00 84.19 110 ALA A CA 1
ATOM 843 C C . ALA A 1 110 ? 22.195 3.302 -17.117 1.00 84.19 110 ALA A C 1
ATOM 845 O O . ALA A 1 110 ? 23.299 3.054 -16.637 1.00 84.19 110 ALA A O 1
ATOM 846 N N . ALA A 1 111 ? 21.812 2.791 -18.292 1.00 83.19 111 ALA A N 1
ATOM 847 C CA . ALA A 1 111 ? 22.632 1.844 -19.046 1.00 83.19 111 ALA A CA 1
ATOM 848 C C . ALA A 1 111 ? 23.991 2.436 -19.468 1.00 83.19 111 ALA A C 1
ATOM 850 O O . ALA A 1 111 ? 24.997 1.728 -19.500 1.00 83.19 111 ALA A O 1
ATOM 851 N N . ARG A 1 112 ? 24.055 3.738 -19.784 1.00 76.88 112 ARG A N 1
ATOM 852 C CA . ARG A 1 112 ? 25.320 4.435 -20.083 1.00 76.88 112 ARG A CA 1
ATOM 853 C C . ARG A 1 112 ? 26.171 4.653 -18.827 1.00 76.88 112 ARG A C 1
ATOM 855 O O . ARG A 1 112 ? 27.385 4.476 -18.899 1.00 76.88 112 ARG A O 1
ATOM 862 N N . GLY A 1 113 ? 25.557 4.984 -17.691 1.00 65.62 113 GLY A N 1
ATOM 863 C CA . GLY A 1 113 ? 26.236 5.104 -16.395 1.00 65.62 113 GLY A CA 1
ATOM 864 C C . GLY A 1 113 ? 26.856 3.782 -15.935 1.00 65.62 113 GLY A C 1
ATOM 865 O O . GLY A 1 113 ? 28.026 3.747 -15.562 1.00 65.62 113 GLY A O 1
ATOM 866 N N . GLU A 1 114 ? 26.129 2.672 -16.073 1.00 57.44 114 GLU A N 1
ATOM 867 C CA . GLU A 1 114 ? 26.644 1.330 -15.776 1.00 57.44 114 GLU A CA 1
ATOM 868 C C . GLU A 1 114 ? 27.776 0.898 -16.713 1.00 57.44 114 GLU A C 1
ATOM 870 O O . GLU A 1 114 ? 28.729 0.257 -16.269 1.00 57.44 114 GLU A O 1
ATOM 875 N N . LYS A 1 115 ? 27.708 1.255 -18.003 1.00 53.66 115 LYS A N 1
ATOM 876 C CA . LYS A 1 115 ? 28.818 1.023 -18.941 1.00 53.66 115 LYS A CA 1
ATOM 877 C C . LYS A 1 115 ? 30.061 1.816 -18.542 1.00 53.66 115 LYS A C 1
ATOM 879 O O . LYS A 1 115 ? 31.159 1.285 -18.652 1.00 53.66 115 LYS A O 1
ATOM 884 N N . LYS A 1 116 ? 29.901 3.041 -18.028 1.00 47.66 116 LYS A N 1
ATOM 885 C CA . LYS A 1 116 ? 31.019 3.863 -17.539 1.00 47.66 116 LYS A CA 1
ATOM 886 C C . LYS A 1 116 ? 31.678 3.246 -16.297 1.00 47.66 116 LYS A C 1
ATOM 888 O O . LYS A 1 116 ? 32.898 3.183 -16.240 1.00 47.66 116 LYS A O 1
ATOM 893 N N . ILE A 1 117 ? 30.889 2.708 -15.362 1.00 48.84 117 ILE A N 1
ATOM 894 C CA . ILE A 1 117 ? 31.406 1.996 -14.177 1.00 48.84 117 ILE A CA 1
ATOM 895 C C . ILE A 1 117 ? 32.107 0.686 -14.576 1.00 48.84 117 ILE A C 1
ATOM 897 O O . ILE A 1 117 ? 33.198 0.405 -14.089 1.00 48.84 117 ILE A O 1
ATOM 901 N N . ARG A 1 118 ? 31.536 -0.097 -15.505 1.00 48.34 118 ARG A N 1
ATOM 902 C CA . ARG A 1 118 ? 32.154 -1.351 -15.976 1.00 48.34 118 ARG A CA 1
ATOM 903 C C . ARG A 1 118 ? 33.427 -1.136 -16.806 1.00 48.34 118 ARG A C 1
ATOM 905 O O . ARG A 1 118 ? 34.345 -1.938 -16.685 1.00 48.34 118 ARG A O 1
ATOM 912 N N . CYS A 1 119 ? 33.527 -0.063 -17.598 1.00 46.84 119 CYS A N 1
ATOM 913 C CA . CYS A 1 119 ? 34.748 0.252 -18.358 1.00 46.84 119 CYS A CA 1
ATOM 914 C C . CYS A 1 119 ? 35.921 0.695 -17.468 1.00 46.84 119 CYS A C 1
ATOM 916 O O . CYS A 1 119 ? 37.069 0.482 -17.840 1.00 46.84 119 CYS A O 1
ATOM 918 N N . CYS A 1 120 ? 35.654 1.283 -16.298 1.00 46.81 120 CYS A N 1
ATOM 919 C CA . CYS A 1 120 ? 36.694 1.743 -15.370 1.00 46.81 120 CYS A CA 1
ATOM 920 C C . CYS A 1 120 ? 37.121 0.683 -14.331 1.00 46.81 120 CYS A C 1
ATOM 922 O O . CYS A 1 120 ? 37.982 0.968 -13.506 1.00 46.81 120 CYS A O 1
ATOM 924 N N . GLY A 1 121 ? 36.537 -0.524 -14.354 1.00 46.22 121 GLY A N 1
ATOM 925 C CA . GLY A 1 121 ? 36.744 -1.573 -13.343 1.00 46.22 121 GLY A CA 1
ATOM 926 C C . GLY A 1 121 ? 37.600 -2.775 -13.764 1.00 46.22 121 GLY A C 1
ATOM 927 O O . GLY A 1 121 ? 37.667 -3.738 -13.010 1.00 46.22 121 GLY A O 1
ATOM 928 N N . ILE A 1 122 ? 38.242 -2.766 -14.939 1.00 47.03 122 ILE A N 1
ATOM 929 C CA . ILE A 1 122 ? 39.085 -3.885 -15.411 1.00 47.03 122 ILE A CA 1
ATOM 930 C C . ILE A 1 122 ? 40.478 -3.373 -15.785 1.00 47.03 122 ILE A C 1
ATOM 932 O O . ILE A 1 122 ? 40.862 -3.493 -16.933 1.00 47.03 122 ILE A O 1
ATOM 936 N N . HIS A 1 123 ? 41.218 -2.741 -14.870 1.00 42.78 123 HIS A N 1
ATOM 937 C CA . HIS A 1 123 ? 42.653 -2.429 -15.049 1.00 42.78 123 HIS A CA 1
ATOM 938 C C . HIS A 1 123 ? 43.413 -2.523 -13.711 1.00 42.78 123 HIS A C 1
ATOM 940 O O . HIS A 1 123 ? 44.253 -1.682 -13.407 1.00 42.78 123 HIS A O 1
ATOM 946 N N . ILE A 1 124 ? 43.129 -3.529 -12.876 1.00 47.53 124 ILE A N 1
ATOM 947 C CA . ILE A 1 124 ? 44.004 -3.824 -11.732 1.00 47.53 124 ILE A CA 1
ATOM 948 C C . ILE A 1 124 ? 44.324 -5.323 -11.733 1.00 47.53 124 ILE A C 1
ATOM 950 O O . ILE A 1 124 ? 43.423 -6.153 -11.668 1.00 47.53 124 ILE A O 1
ATOM 954 N N . PHE A 1 125 ? 45.628 -5.603 -11.824 1.00 43.28 125 PHE A N 1
ATOM 955 C CA . PHE A 1 125 ? 46.339 -6.887 -11.884 1.00 43.28 125 PHE A CA 1
ATOM 956 C C . PHE A 1 125 ? 46.482 -7.584 -13.246 1.00 43.28 125 PHE A C 1
ATOM 958 O O . PHE A 1 125 ? 45.858 -8.600 -13.547 1.00 43.28 125 PHE A O 1
ATOM 965 N N . SER A 1 126 ? 47.471 -7.118 -14.012 1.00 37.25 126 SER A N 1
ATOM 966 C CA . SER A 1 126 ? 48.404 -8.041 -14.661 1.00 37.25 126 SER A CA 1
ATOM 967 C C . SER A 1 126 ? 49.793 -7.410 -14.788 1.00 37.25 126 SER A C 1
ATOM 969 O O . SER A 1 126 ? 49.921 -6.344 -15.389 1.00 37.25 126 SER A O 1
ATOM 971 N N . LYS A 1 127 ? 50.777 -8.166 -14.280 1.00 41.09 127 LYS A N 1
ATOM 972 C CA . LYS A 1 127 ? 52.231 -7.943 -14.159 1.00 41.09 127 LYS A CA 1
ATOM 973 C C . LYS A 1 127 ? 52.696 -7.196 -12.917 1.00 41.09 127 LYS A C 1
ATOM 975 O O . LYS A 1 127 ? 52.422 -5.987 -12.800 1.00 41.09 127 LYS A O 1
#

Organism: Octopus vulgaris (NCBI:txid6645)

pLDDT: mean 85.37, std 17.87, range [37.25, 97.88]